Protein AF-Q9HEZ6-F1 (afdb_monomer)

Secondary structure (DSSP, 8-state):
----GGGEEEEEEEEETTEEEEEEEEP-TTSS-S-GGG---S-TTS----EEEEEES-HHHHHHHHHHHHHHHHHHHHHHHHHHHHHT----PPP----SSPPEEEEEE--SSPPSSS---EEEEE-SSEEEEEETTEEEEEEEEEGGGEEEEEEE--SSSS--EEEEEES--

Sequence (173 aa):
VPFHINTIKNASKSDEGEWSFLRINFLSPGQGVGRKDEQPFEDASAHFVRSLTFKSTDGDRYADIANQISNLKRDAVKKEQEKKDMEDVVEQDKLVEIRNRRPAVLDNVFIRPAMEGKRVPGKVEIHQNGIRYQSPLSTTQRVDILFSNVRHLFFQPCQHELIVIIHIHLKDP

Mean predicted aligned error: 11.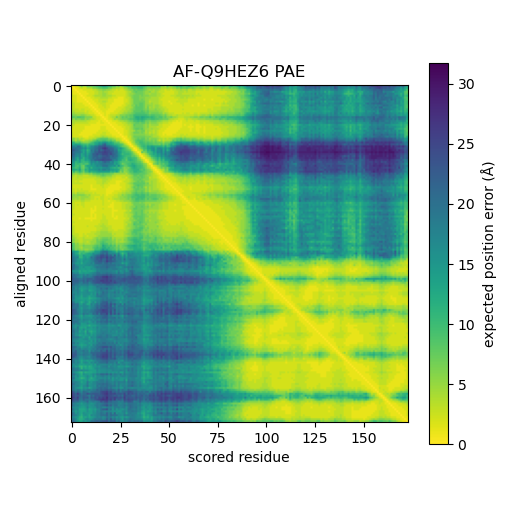12 Å

Organism: Neurospora crassa (NCBI:txid5141)

Foldseek 3Di:
DDDDLLQWPAWDWDDDPLKIKIKTAGDAPPPPPDDPVPRPDPDNPDDDDGMDMDMDSPRVVSVVVRVVSVVVNVVVVVVVVVVVVVVLDDDDDDFAADPPDAWDKDWQDWDPPHDPDDTDTWMWTDGDFFIWTDRPVDRPPIDTDGPVQFPDWDWDCPDVDPDTDTDTDGPGD

Nearest PDB structures (foldseek):
  7xtd-assembly1_j  TM=9.335E-01  e=6.555E-19  Komagataella phaffii
  7xsx-assembly1_j  TM=9.335E-01  e=9.175E-19  Komagataella phaffii
  7xt7-assembly1_j  TM=8.490E-01  e=1.901E-18  Komagataella phaffii
  7xti-assembly1_j  TM=8.813E-01  e=1.892E-17  Komagataella phaffii
  8xgc-assembly1_L  TM=6.037E-01  e=9.047E-16  Saccharomyces cerevisiae

InterPro domains:
  IPR013953 FACT complex subunit SPT16, middle domain [PF08644] (1-95)
  IPR013953 FACT complex subunit SPT16, middle domain [SM01286] (1-133)
  IPR040258 FACT complex subunit Spt16 [PTHR13980] (1-173)
  IPR056595 FACT complex subunit SPT16, PH-like domain [PF24824] (105-173)

Radiu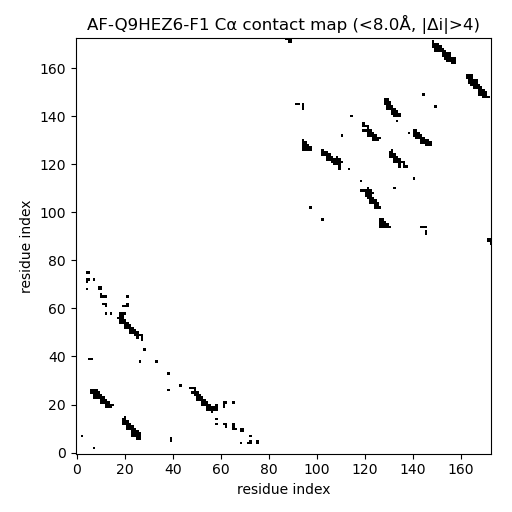s of gyration: 26.21 Å; Cα contacts (8 Å, |Δi|>4): 239; chains: 1; bounding box: 62×38×64 Å

Structure (mmCIF, N/CA/C/O backbone):
data_AF-Q9HEZ6-F1
#
_entry.id   AF-Q9HEZ6-F1
#
loop_
_atom_site.group_PDB
_atom_site.id
_atom_site.type_symbol
_atom_site.label_atom_id
_atom_site.label_alt_id
_atom_site.label_comp_id
_atom_site.label_asym_id
_atom_site.label_entity_id
_atom_site.label_seq_id
_atom_site.pdbx_PDB_ins_code
_atom_site.Cartn_x
_atom_site.Cartn_y
_atom_site.Cartn_z
_atom_site.occupancy
_atom_site.B_iso_or_equiv
_atom_site.auth_seq_id
_atom_site.auth_comp_id
_atom_site.auth_asym_id
_atom_site.auth_atom_id
_atom_site.pdbx_PDB_model_num
ATOM 1 N N . VAL A 1 1 ? -19.601 -15.375 27.137 1.00 78.38 1 VAL A N 1
ATOM 2 C CA . VAL A 1 1 ? -19.662 -15.871 25.743 1.00 78.38 1 VAL A CA 1
ATOM 3 C C . VAL A 1 1 ? -18.723 -15.022 24.898 1.00 78.38 1 VAL A C 1
ATOM 5 O O . VAL A 1 1 ? -18.886 -13.807 24.935 1.00 78.38 1 VAL A O 1
ATOM 8 N N . PRO A 1 2 ? -17.709 -15.606 24.240 1.00 89.56 2 PRO A N 1
ATOM 9 C CA . PRO A 1 2 ? -16.795 -14.865 23.373 1.00 89.56 2 PRO A CA 1
ATOM 10 C C . PRO A 1 2 ? -17.429 -14.573 22.003 1.00 89.56 2 PRO A C 1
ATOM 12 O O . PRO A 1 2 ? -18.187 -15.389 21.487 1.00 89.56 2 PRO A O 1
ATOM 15 N N . PHE A 1 3 ? -17.081 -13.430 21.408 1.00 90.56 3 PHE A N 1
ATOM 16 C CA . PHE A 1 3 ? -17.438 -13.071 20.033 1.00 90.56 3 PHE A CA 1
ATOM 17 C C . PHE A 1 3 ? -16.168 -12.791 19.234 1.00 90.56 3 PHE A C 1
ATOM 19 O O . PHE A 1 3 ? -15.264 -12.113 19.723 1.00 90.56 3 PHE A O 1
ATOM 26 N N . HIS A 1 4 ? -16.102 -13.291 18.000 1.00 90.56 4 HIS A N 1
ATOM 27 C CA . HIS A 1 4 ? -14.985 -12.997 17.106 1.00 90.56 4 HIS A CA 1
ATOM 28 C C . HIS A 1 4 ? -15.048 -11.538 16.629 1.00 90.56 4 HIS A C 1
ATOM 30 O O . HIS A 1 4 ? -16.128 -11.053 16.285 1.00 90.56 4 HIS A O 1
ATOM 36 N N . ILE A 1 5 ? -13.909 -10.837 16.551 1.00 92.31 5 ILE A N 1
ATOM 37 C CA . ILE A 1 5 ? -13.873 -9.397 16.224 1.00 92.31 5 ILE A CA 1
ATOM 38 C C . ILE A 1 5 ? -14.501 -9.086 14.857 1.00 92.31 5 ILE A C 1
ATOM 40 O O . ILE A 1 5 ? -15.219 -8.097 14.722 1.00 92.31 5 ILE A O 1
ATOM 44 N N . ASN A 1 6 ? -14.348 -9.985 13.880 1.00 87.94 6 ASN A N 1
ATOM 45 C CA . ASN A 1 6 ? -14.949 -9.827 12.549 1.00 87.94 6 ASN A CA 1
ATOM 46 C C . ASN A 1 6 ? -16.483 -9.890 12.562 1.00 87.94 6 ASN A C 1
ATOM 48 O O . ASN A 1 6 ? -17.104 -9.462 11.602 1.00 87.94 6 ASN A O 1
ATOM 52 N N . THR A 1 7 ? -17.114 -10.371 13.638 1.00 89.06 7 THR A N 1
ATOM 53 C CA . THR A 1 7 ? -18.582 -10.343 13.787 1.00 89.06 7 THR A CA 1
ATOM 54 C C . THR A 1 7 ? -19.090 -9.003 14.327 1.00 89.06 7 THR A C 1
ATOM 56 O O . THR A 1 7 ? -20.295 -8.758 14.323 1.00 89.06 7 THR A O 1
ATOM 59 N N . ILE A 1 8 ? -18.202 -8.106 14.772 1.00 91.75 8 ILE A N 1
ATOM 60 C CA . ILE A 1 8 ? -18.558 -6.812 15.360 1.00 91.75 8 ILE A CA 1
ATOM 61 C C . ILE A 1 8 ? -18.485 -5.714 14.292 1.00 91.75 8 ILE A C 1
ATOM 63 O O . ILE A 1 8 ? -17.467 -5.481 13.634 1.00 91.75 8 ILE A O 1
ATOM 67 N N . LYS A 1 9 ? -19.577 -4.963 14.142 1.00 91.12 9 LYS A N 1
ATOM 68 C CA . LYS A 1 9 ? -19.655 -3.791 13.267 1.00 91.12 9 LYS A CA 1
ATOM 69 C C . LYS A 1 9 ? -18.950 -2.589 13.886 1.00 91.12 9 LYS A C 1
ATOM 71 O O . LYS A 1 9 ? -18.112 -1.983 13.225 1.00 91.12 9 LYS A O 1
ATOM 76 N N . ASN A 1 10 ? -19.284 -2.239 15.120 1.00 93.62 10 ASN A N 1
ATOM 77 C CA . ASN A 1 10 ? -18.630 -1.182 15.889 1.00 93.62 10 ASN A CA 1
ATOM 78 C C . ASN A 1 10 ? -19.031 -1.277 17.368 1.00 93.62 10 ASN A C 1
ATOM 80 O O . ASN A 1 10 ? -19.978 -1.986 17.720 1.00 93.62 10 ASN A O 1
ATOM 84 N N . ALA A 1 11 ? -18.315 -0.542 18.214 1.00 96.50 11 ALA A N 1
ATOM 85 C CA . ALA A 1 11 ? -18.703 -0.270 19.589 1.00 96.50 11 ALA A CA 1
ATOM 86 C C . ALA A 1 11 ? -18.767 1.246 19.802 1.00 96.50 11 ALA A C 1
ATOM 88 O O . ALA A 1 11 ? -17.942 1.983 19.266 1.00 96.50 11 ALA A O 1
ATOM 89 N N . SER A 1 12 ? -19.754 1.709 20.560 1.00 96.38 12 SER A N 1
ATOM 90 C CA . SER A 1 12 ? -19.958 3.126 20.859 1.00 96.38 12 SER A CA 1
ATOM 91 C C . SER A 1 12 ? -20.402 3.308 22.302 1.00 96.38 12 SER A C 1
ATOM 93 O O . SER A 1 12 ? -21.156 2.482 22.821 1.00 96.38 12 SER A O 1
ATOM 95 N N . LYS A 1 13 ? -19.986 4.417 22.910 1.00 96.06 13 LYS A N 1
ATOM 96 C CA . LYS A 1 13 ? -20.394 4.825 24.254 1.00 96.06 13 LYS A CA 1
ATOM 97 C C . LYS A 1 13 ? -21.321 6.038 24.179 1.00 96.06 13 LYS A C 1
ATOM 99 O O . LYS A 1 13 ? -21.088 6.928 23.365 1.00 96.06 13 LYS A O 1
ATOM 104 N N . SER A 1 14 ? -22.351 6.066 25.015 1.00 96.44 14 SER A N 1
ATOM 105 C CA . SER A 1 14 ? -23.238 7.220 25.209 1.00 96.44 14 SER A CA 1
ATOM 106 C C . SER A 1 14 ? -23.541 7.416 26.691 1.00 96.44 14 SER A C 1
ATOM 108 O O . SER A 1 14 ? -23.491 6.455 27.453 1.00 96.44 14 SER A O 1
ATOM 110 N N . ASP A 1 15 ? -23.871 8.639 27.093 1.00 96.00 15 ASP A N 1
ATOM 111 C CA . ASP A 1 15 ? -24.196 8.988 28.479 1.00 96.00 15 ASP A CA 1
ATOM 112 C C . ASP A 1 15 ? -25.609 9.561 28.568 1.00 96.00 15 ASP A C 1
ATOM 114 O O . ASP A 1 15 ? -25.999 10.380 27.737 1.00 96.00 15 ASP A O 1
ATOM 118 N N . GLU A 1 16 ? -26.360 9.150 29.589 1.00 93.81 16 GLU A N 1
ATOM 119 C CA . GLU A 1 16 ? -27.659 9.719 29.950 1.00 93.81 16 GLU A CA 1
ATOM 120 C C . GLU A 1 16 ? -27.734 9.897 31.475 1.00 93.81 16 GLU A C 1
ATOM 122 O O . GLU A 1 16 ? -27.947 8.946 32.235 1.00 93.81 16 GLU A O 1
ATOM 127 N N . GLY A 1 17 ? -27.560 11.138 31.935 1.00 92.00 17 GLY A N 1
ATOM 128 C CA . GLY A 1 17 ? -27.511 11.454 33.363 1.00 92.00 17 GLY A CA 1
ATOM 129 C C . GLY A 1 17 ? -26.321 10.778 34.045 1.00 92.00 17 GLY A C 1
ATOM 130 O O . GLY A 1 17 ? -25.184 10.940 33.616 1.00 92.00 17 GLY A O 1
ATOM 131 N N . GLU A 1 18 ? -26.589 10.013 35.102 1.00 92.75 18 GLU A N 1
ATOM 132 C CA . GLU A 1 18 ? -25.573 9.273 35.871 1.00 92.75 18 GLU A CA 1
ATOM 133 C C . GLU A 1 18 ? -25.196 7.921 35.245 1.00 92.75 18 GLU A C 1
ATOM 135 O O . GLU A 1 18 ? -24.369 7.186 35.784 1.00 92.75 18 GLU A O 1
ATOM 140 N N . TRP A 1 19 ? -25.830 7.559 34.129 1.00 96.00 19 TRP A N 1
ATOM 141 C CA . TRP A 1 19 ? -25.637 6.271 33.486 1.00 96.00 19 TRP A CA 1
ATOM 142 C C . TRP A 1 19 ? -24.892 6.419 32.168 1.00 96.00 19 TRP A C 1
ATOM 144 O O . TRP A 1 19 ? -25.243 7.226 31.313 1.00 96.00 19 TRP A O 1
ATOM 154 N N . SER A 1 20 ? -23.922 5.545 31.965 1.00 96.62 20 SER A N 1
ATOM 155 C CA . SER A 1 20 ? -23.231 5.331 30.706 1.00 96.62 20 SER A CA 1
ATOM 156 C C . SER A 1 20 ? -23.683 4.022 30.067 1.00 96.62 20 SER A C 1
ATOM 158 O O . SER A 1 20 ? -23.942 3.016 30.735 1.00 96.62 20 SER A O 1
ATOM 160 N N . PHE A 1 21 ? -23.738 4.023 28.741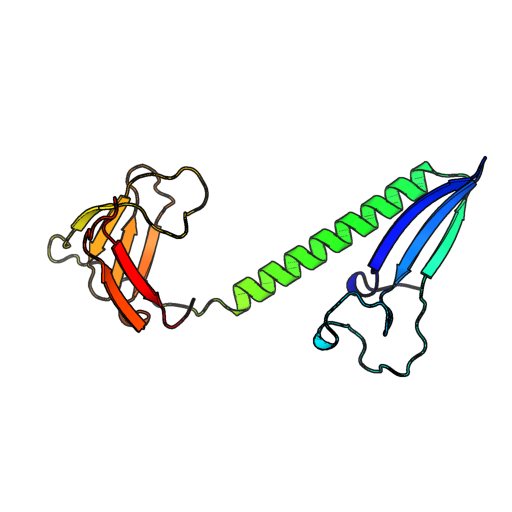 1.00 97.69 21 PHE A N 1
ATOM 161 C CA . PHE A 1 21 ? -24.169 2.901 27.927 1.00 97.69 21 PHE A CA 1
ATOM 162 C C . PHE A 1 21 ? -23.078 2.522 26.934 1.00 97.69 21 PHE A C 1
ATOM 164 O O . PHE A 1 21 ? -22.642 3.349 26.136 1.00 97.69 21 PHE A O 1
ATOM 171 N N . LEU A 1 22 ? -22.663 1.259 26.951 1.00 97.56 22 LEU A N 1
ATOM 172 C CA . LEU A 1 22 ? -21.795 0.675 25.936 1.00 97.56 22 LEU A CA 1
ATOM 173 C C . LEU A 1 22 ? -22.654 -0.139 24.976 1.00 97.56 22 LEU A C 1
ATOM 175 O O . LEU A 1 22 ? -23.203 -1.175 25.349 1.00 97.56 22 LEU A O 1
ATOM 179 N N . ARG A 1 23 ? -22.737 0.306 23.725 1.00 97.25 23 ARG A N 1
ATOM 180 C CA . ARG A 1 23 ? -23.440 -0.398 22.655 1.00 97.25 23 ARG A CA 1
ATOM 181 C C . ARG A 1 23 ? -22.440 -1.074 21.730 1.00 97.25 23 ARG A C 1
ATOM 183 O O . ARG A 1 23 ? -21.622 -0.405 21.108 1.00 97.25 23 ARG A O 1
ATOM 190 N N . ILE A 1 24 ? -22.553 -2.390 21.592 1.00 96.56 24 ILE A N 1
ATOM 191 C CA . ILE A 1 24 ? -21.799 -3.198 20.630 1.00 96.56 24 ILE A CA 1
ATOM 192 C C . ILE A 1 24 ? -22.769 -3.619 19.534 1.00 96.56 24 ILE A C 1
ATOM 194 O O . ILE A 1 24 ? -23.735 -4.333 19.801 1.00 96.56 24 ILE A O 1
ATOM 198 N N . ASN A 1 25 ? -22.537 -3.167 18.305 1.00 94.56 25 ASN A N 1
ATOM 199 C CA . ASN A 1 25 ? -23.329 -3.568 17.148 1.00 94.56 25 ASN A CA 1
ATOM 200 C C . ASN A 1 25 ? -22.619 -4.705 16.419 1.00 94.56 25 ASN A C 1
ATOM 202 O O . ASN A 1 25 ? -21.424 -4.615 16.141 1.00 94.56 25 ASN A O 1
ATOM 206 N N . PHE A 1 26 ? -23.363 -5.743 16.062 1.00 92.00 26 PHE A N 1
ATOM 207 C CA . PHE A 1 26 ? -22.855 -6.902 15.338 1.00 92.00 26 PHE A CA 1
ATOM 208 C C . PHE A 1 26 ? -23.231 -6.817 13.859 1.00 92.00 26 PHE A C 1
ATOM 210 O O . PHE A 1 26 ? -24.212 -6.169 13.470 1.00 92.00 26 PHE A O 1
ATOM 217 N N . LEU A 1 27 ? -22.428 -7.469 13.026 1.00 87.44 27 LEU A N 1
ATOM 218 C CA . LEU A 1 27 ? -22.787 -7.730 11.643 1.00 87.44 27 LEU A CA 1
ATOM 219 C C . LEU A 1 27 ? -23.988 -8.683 11.624 1.00 87.44 27 LEU A C 1
ATOM 221 O O . LEU A 1 27 ? -24.062 -9.634 12.394 1.00 87.44 27 LEU A O 1
ATOM 225 N N . SER A 1 28 ? -24.952 -8.391 10.760 1.00 80.50 28 SER A N 1
ATOM 226 C CA . SER A 1 28 ? -26.124 -9.235 10.520 1.00 80.50 28 SER A CA 1
ATOM 227 C C . SER A 1 28 ? -26.572 -9.066 9.066 1.00 80.50 28 SER A C 1
ATOM 229 O O . SER A 1 28 ? -26.387 -7.976 8.500 1.00 80.50 28 SER A O 1
ATOM 231 N N . PRO A 1 29 ? -27.156 -10.110 8.449 1.00 74.25 29 PRO A N 1
ATOM 232 C CA . PRO A 1 29 ? -27.693 -10.026 7.096 1.00 74.25 29 PRO A CA 1
ATOM 233 C C . PRO A 1 29 ? -28.688 -8.866 6.941 1.00 74.25 29 PRO A C 1
ATOM 235 O O . PRO A 1 29 ? -29.440 -8.538 7.857 1.00 74.25 29 PRO A O 1
ATOM 238 N N . GLY A 1 30 ? -28.681 -8.214 5.774 1.00 69.56 30 GLY A N 1
ATOM 239 C CA . GLY A 1 30 ? -29.607 -7.116 5.458 1.00 69.56 30 GLY A CA 1
ATOM 240 C C . GLY A 1 30 ? -29.210 -5.728 5.981 1.00 69.56 30 GLY A C 1
ATOM 241 O O . GLY A 1 30 ? -29.921 -4.764 5.718 1.00 69.56 30 GLY A O 1
ATOM 242 N N . GLN A 1 31 ? -28.066 -5.570 6.664 1.00 64.69 31 GLN A N 1
ATOM 243 C CA . GLN A 1 31 ? -27.630 -4.265 7.194 1.00 64.69 31 GLN A CA 1
ATOM 244 C C . GLN A 1 31 ? -27.021 -3.278 6.175 1.00 64.69 31 GLN A C 1
ATOM 246 O O . GLN A 1 31 ? -26.558 -2.215 6.586 1.00 64.69 31 GLN A O 1
ATOM 251 N N . GLY A 1 32 ? -27.005 -3.580 4.873 1.00 56.50 32 GLY A N 1
ATOM 252 C CA . GLY A 1 32 ? -26.533 -2.650 3.830 1.00 56.50 32 GLY A CA 1
ATOM 253 C C . GLY A 1 32 ? -25.051 -2.247 3.916 1.00 56.50 32 GLY A C 1
ATOM 254 O O . GLY A 1 32 ? -24.619 -1.362 3.186 1.00 56.50 32 GLY A O 1
ATOM 255 N N . VAL A 1 33 ? -24.266 -2.875 4.799 1.00 50.88 33 VAL A N 1
ATOM 256 C CA . VAL A 1 33 ? -22.832 -2.614 4.985 1.00 50.88 33 VAL A CA 1
ATOM 257 C C . VAL A 1 33 ? -22.086 -3.945 4.872 1.00 50.88 33 VAL A C 1
ATOM 259 O O . VAL A 1 33 ? -22.286 -4.828 5.704 1.00 50.88 33 VAL A O 1
ATOM 262 N N . GLY A 1 34 ? -21.250 -4.071 3.837 1.00 52.19 34 GLY A N 1
ATOM 263 C CA . GLY A 1 34 ? -20.467 -5.270 3.502 1.00 52.19 34 GLY A CA 1
ATOM 264 C C . GLY A 1 34 ? -20.992 -5.992 2.256 1.00 52.19 34 GLY A C 1
ATOM 265 O O . GLY A 1 34 ? -22.202 -6.184 2.114 1.00 52.19 34 GLY A O 1
ATOM 266 N N . ARG A 1 35 ? -20.088 -6.373 1.341 1.00 51.97 35 ARG A N 1
ATOM 267 C CA . ARG A 1 35 ? -20.419 -7.235 0.195 1.00 51.97 35 ARG A CA 1
ATOM 268 C C . ARG A 1 35 ? -20.926 -8.576 0.737 1.00 51.97 35 ARG A C 1
ATOM 270 O O . ARG A 1 35 ? -20.381 -9.076 1.717 1.00 51.97 35 ARG A O 1
ATOM 277 N N . LYS A 1 36 ? -21.980 -9.137 0.130 1.00 51.03 36 LYS A N 1
ATOM 278 C CA . LYS A 1 36 ? -22.583 -10.421 0.548 1.00 51.03 36 LYS A CA 1
ATOM 279 C C . LYS A 1 36 ? -21.536 -11.537 0.681 1.00 51.03 36 LYS A C 1
ATOM 281 O O . LYS A 1 36 ? -21.663 -12.361 1.575 1.00 51.03 36 LYS A O 1
ATOM 286 N N . ASP A 1 37 ? -20.499 -11.483 -0.149 1.00 52.44 37 ASP A N 1
ATOM 287 C CA . ASP A 1 37 ? -19.443 -12.494 -0.247 1.00 52.44 37 ASP A CA 1
ATOM 288 C C . ASP A 1 37 ? -18.351 -12.375 0.837 1.00 52.44 37 ASP A C 1
ATOM 290 O O . ASP A 1 37 ? -17.531 -13.273 0.976 1.00 52.44 37 ASP A O 1
ATOM 294 N N . GLU A 1 38 ? -18.335 -11.293 1.628 1.00 54.59 38 GLU A N 1
ATOM 295 C CA . GLU A 1 38 ? -17.378 -11.082 2.735 1.00 54.59 38 GLU A CA 1
ATOM 296 C C . GLU A 1 38 ? -18.023 -11.235 4.121 1.00 54.59 38 GLU A C 1
ATOM 298 O O . GLU A 1 38 ? -17.385 -11.000 5.149 1.00 54.59 38 GLU A O 1
ATOM 303 N N . GLN A 1 39 ? -19.311 -11.585 4.184 1.00 61.06 39 GLN A N 1
ATOM 304 C CA . GLN A 1 39 ? -19.951 -11.810 5.472 1.00 61.06 39 GLN A CA 1
ATOM 305 C C . GLN A 1 39 ? -19.521 -13.177 6.026 1.00 61.06 39 GLN A C 1
ATOM 307 O O . GLN A 1 39 ? -19.636 -14.172 5.316 1.00 61.06 39 GLN A O 1
ATOM 312 N N . PRO A 1 40 ? -19.073 -13.272 7.293 1.00 61.19 40 PRO A N 1
ATOM 313 C CA . PRO A 1 40 ? -18.546 -14.510 7.877 1.00 61.19 40 PRO A CA 1
ATOM 314 C C . PRO A 1 40 ? -19.646 -15.540 8.206 1.00 61.19 40 PRO A C 1
ATOM 316 O O . PRO A 1 40 ? -19.487 -16.345 9.120 1.00 61.19 40 PRO A O 1
ATOM 319 N N . PHE A 1 41 ? -20.803 -15.468 7.544 1.00 67.69 41 PHE A N 1
ATOM 320 C CA . PHE A 1 41 ? -21.990 -16.243 7.884 1.00 67.69 41 PHE A CA 1
ATOM 321 C C . PHE A 1 41 ? -22.186 -17.372 6.875 1.00 67.69 41 PHE A C 1
ATOM 323 O O . PHE A 1 41 ? -22.497 -17.118 5.715 1.00 67.69 41 PHE A O 1
ATOM 330 N N . GLU A 1 42 ? -22.039 -18.613 7.335 1.00 65.62 42 GLU A N 1
ATOM 331 C CA . GLU A 1 42 ? -22.273 -19.810 6.515 1.00 65.62 42 GLU A CA 1
ATOM 332 C C . GLU A 1 42 ? -23.768 -20.036 6.224 1.00 65.62 42 GLU A C 1
ATOM 334 O O . GLU A 1 42 ? -24.123 -20.512 5.148 1.00 65.62 42 GLU A O 1
ATOM 339 N N . ASP A 1 43 ? -24.654 -19.646 7.150 1.00 72.44 43 ASP A N 1
ATOM 340 C CA . ASP A 1 43 ? -26.108 -19.786 7.021 1.00 72.44 43 ASP A CA 1
ATOM 341 C C . ASP A 1 43 ? -26.818 -18.432 7.164 1.00 72.44 43 ASP A C 1
ATOM 343 O O . ASP A 1 43 ? -26.908 -17.853 8.249 1.00 72.44 43 ASP A O 1
ATOM 347 N N . ALA A 1 44 ? -27.369 -17.931 6.058 1.00 65.94 44 ALA A N 1
ATOM 348 C CA . ALA A 1 44 ? -28.113 -16.673 6.021 1.00 65.94 44 ALA A CA 1
ATOM 349 C C . ALA A 1 44 ? -29.483 -16.735 6.731 1.00 65.94 44 ALA A C 1
ATOM 351 O O . ALA A 1 44 ? -30.085 -15.685 6.962 1.00 65.94 44 ALA A O 1
ATOM 352 N N . SER A 1 45 ? -29.985 -17.933 7.054 1.00 74.25 45 SER A N 1
ATOM 353 C CA . SER A 1 45 ? -31.268 -18.160 7.735 1.00 74.25 45 SER A CA 1
ATOM 354 C C . SER A 1 45 ? -31.152 -18.279 9.259 1.00 74.25 45 SER A C 1
ATOM 356 O O . SER A 1 45 ? -32.170 -18.297 9.955 1.00 74.25 45 SER A O 1
ATOM 358 N N . ALA A 1 46 ? -29.926 -18.300 9.790 1.00 82.00 46 ALA A N 1
ATOM 359 C CA . ALA A 1 46 ? -29.674 -18.357 11.222 1.00 82.00 46 ALA A CA 1
ATOM 360 C C . ALA A 1 46 ? -30.189 -17.106 11.966 1.00 82.00 46 ALA A C 1
ATOM 362 O O . ALA A 1 46 ? -30.410 -16.033 11.398 1.00 82.00 46 ALA A O 1
ATOM 363 N N . HIS A 1 47 ? -30.366 -17.227 13.283 1.00 83.38 47 HIS A N 1
ATOM 364 C CA . HIS A 1 47 ? -30.717 -16.090 14.131 1.00 83.38 47 HIS A CA 1
ATOM 365 C C . HIS A 1 47 ? -29.468 -15.303 14.540 1.00 83.38 47 HIS A C 1
ATOM 367 O O . HIS A 1 47 ? -28.536 -15.852 15.125 1.00 83.38 47 HIS A O 1
ATOM 373 N N . PHE A 1 48 ? -29.478 -13.992 14.284 1.00 84.81 48 PHE A N 1
ATOM 374 C CA . PHE A 1 48 ? -28.349 -13.105 14.561 1.00 84.81 48 PHE A CA 1
ATOM 375 C C . PHE A 1 48 ? -28.663 -12.109 15.675 1.00 84.81 48 PHE A C 1
ATOM 377 O O . PHE A 1 48 ? -29.726 -11.483 15.705 1.00 84.81 48 PHE A O 1
ATOM 384 N N . VAL A 1 49 ? -27.691 -11.894 16.561 1.00 88.81 49 VAL A N 1
ATOM 385 C CA . VAL A 1 49 ? -27.721 -10.774 17.506 1.00 88.81 49 VAL A CA 1
ATOM 386 C C . VAL A 1 49 ? -27.417 -9.497 16.730 1.00 88.81 49 VAL A C 1
ATOM 388 O O . VAL A 1 49 ? -26.403 -9.417 16.049 1.00 88.81 49 VAL A O 1
ATOM 391 N N . ARG A 1 50 ? -28.279 -8.480 16.828 1.00 88.94 50 ARG A N 1
ATOM 392 C CA . ARG A 1 50 ? -28.058 -7.188 16.153 1.00 88.94 50 ARG A CA 1
ATOM 393 C C . ARG A 1 50 ? -27.148 -6.265 16.955 1.00 88.94 50 ARG A C 1
ATOM 395 O O . ARG A 1 50 ? -26.263 -5.611 16.405 1.00 88.94 50 ARG A O 1
ATOM 402 N N . SER A 1 51 ? -27.404 -6.175 18.252 1.00 93.50 51 SER A N 1
ATOM 403 C CA . SER A 1 51 ? -26.649 -5.327 19.162 1.00 93.50 51 SER A CA 1
ATOM 404 C C . SER A 1 51 ? -26.839 -5.769 20.602 1.00 93.50 51 SER A C 1
ATOM 406 O O . SER A 1 51 ? -27.912 -6.251 20.960 1.00 93.50 51 SER A O 1
ATOM 408 N N . LEU A 1 52 ? -25.825 -5.525 21.422 1.00 95.62 52 LEU A N 1
ATOM 409 C CA . LEU A 1 52 ? -25.902 -5.609 22.874 1.00 95.62 52 LEU A CA 1
ATOM 410 C C . LEU A 1 52 ? -25.649 -4.220 23.452 1.00 95.62 52 LEU A C 1
ATOM 412 O O . LEU A 1 52 ? -24.756 -3.514 22.981 1.00 95.62 52 LEU A O 1
ATOM 416 N N . THR A 1 53 ? -26.424 -3.845 24.465 1.00 96.62 53 THR A N 1
ATOM 417 C CA . THR A 1 53 ? -26.240 -2.591 25.195 1.00 96.62 53 THR A CA 1
ATOM 418 C C . THR A 1 53 ? -26.052 -2.910 26.666 1.00 96.62 53 THR A C 1
ATOM 420 O O . THR A 1 53 ? -26.909 -3.542 27.280 1.00 96.62 53 THR A O 1
ATOM 423 N N . PHE A 1 54 ? -24.934 -2.464 27.220 1.00 96.38 54 PHE A N 1
ATOM 424 C CA . PHE A 1 54 ? -24.614 -2.576 28.635 1.00 96.38 54 PHE A CA 1
ATOM 425 C C . PHE A 1 54 ? -24.769 -1.211 29.289 1.00 96.38 54 PHE A C 1
ATOM 427 O O . PHE A 1 54 ? -24.458 -0.201 28.663 1.00 96.38 54 PHE A O 1
ATOM 434 N N . LYS A 1 55 ? -25.253 -1.189 30.528 1.00 96.81 55 LYS A N 1
ATOM 435 C CA . LYS A 1 55 ? -25.489 0.021 31.317 1.00 96.81 55 LYS A CA 1
ATOM 436 C C . LYS A 1 55 ? -24.633 -0.037 32.582 1.00 96.81 55 LYS A C 1
ATOM 438 O O . LYS A 1 55 ? -24.625 -1.065 33.257 1.00 96.81 55 LYS A O 1
ATOM 443 N N . SER A 1 56 ? -23.947 1.053 32.904 1.00 95.75 56 SER A N 1
ATOM 444 C CA . SER A 1 56 ? -23.096 1.199 34.093 1.00 95.75 56 SER A CA 1
ATOM 445 C C . SER A 1 56 ? -23.046 2.662 34.526 1.00 95.75 56 SER A C 1
ATOM 447 O O . SER A 1 56 ? -23.377 3.535 33.736 1.00 95.75 56 SER A O 1
ATOM 449 N N . THR A 1 57 ? -22.635 2.942 35.758 1.00 95.19 57 THR A N 1
ATOM 450 C CA . THR A 1 57 ? -22.256 4.298 36.196 1.00 95.19 57 THR A CA 1
ATOM 451 C C . THR A 1 57 ? -20.794 4.630 35.871 1.00 95.19 57 THR A C 1
ATOM 453 O O . THR A 1 57 ? -20.394 5.788 35.903 1.00 95.19 57 THR A O 1
ATOM 456 N N . ASP A 1 58 ? -19.985 3.620 35.542 1.00 93.81 58 ASP A N 1
ATOM 457 C CA . ASP A 1 58 ? -18.571 3.766 35.184 1.00 93.81 58 ASP A CA 1
ATOM 458 C C . ASP A 1 58 ? -18.412 4.038 33.678 1.00 93.81 58 ASP A C 1
ATOM 460 O O . ASP A 1 58 ? -18.287 3.123 32.853 1.00 93.81 58 ASP A O 1
ATOM 464 N N . GLY A 1 59 ? -18.485 5.319 33.318 1.00 93.38 59 GLY A N 1
ATOM 465 C CA . GLY A 1 59 ? -18.390 5.777 31.934 1.00 93.38 59 GLY A CA 1
ATOM 466 C C . GLY A 1 59 ? -16.989 5.709 31.338 1.00 93.38 59 GLY A C 1
ATOM 467 O O . GLY A 1 59 ? -16.860 5.445 30.138 1.00 93.38 59 GLY A O 1
ATOM 468 N N . ASP A 1 60 ? -15.955 5.897 32.157 1.00 95.25 60 ASP A N 1
ATOM 469 C CA . ASP A 1 60 ? -14.558 5.883 31.716 1.00 95.25 60 ASP A CA 1
ATOM 470 C C . ASP A 1 60 ? -14.154 4.473 31.279 1.00 95.25 60 ASP A C 1
ATOM 472 O O . ASP A 1 60 ? -13.641 4.277 30.174 1.00 95.25 60 ASP A O 1
ATOM 476 N N . ARG A 1 61 ? -14.537 3.453 32.060 1.00 95.56 61 ARG A N 1
ATOM 477 C CA . ARG A 1 61 ? -14.362 2.045 31.682 1.00 95.56 61 ARG A CA 1
ATOM 478 C C . ARG A 1 61 ? -15.011 1.728 30.336 1.00 95.56 61 ARG A C 1
ATOM 480 O O . ARG A 1 61 ? -14.450 0.972 29.541 1.00 95.56 61 ARG A O 1
ATOM 487 N N . TYR A 1 62 ? -16.200 2.264 30.067 1.00 96.69 62 TYR A N 1
ATOM 488 C CA . TYR A 1 62 ? -16.905 2.028 28.804 1.00 96.69 62 TYR A CA 1
ATOM 489 C C . TYR A 1 62 ? -16.254 2.744 27.622 1.00 96.69 62 TYR A C 1
ATOM 491 O O . TYR A 1 62 ? -16.222 2.177 26.526 1.00 96.69 62 TYR A O 1
ATOM 499 N N . ALA A 1 63 ? -15.700 3.939 27.832 1.00 95.56 63 ALA A N 1
ATOM 500 C CA . ALA A 1 63 ? -14.904 4.624 26.820 1.00 95.56 63 ALA A CA 1
ATOM 501 C C . ALA A 1 63 ? -13.655 3.803 26.454 1.00 95.56 63 ALA A C 1
ATOM 503 O O . ALA A 1 63 ? -13.409 3.549 25.272 1.00 95.56 63 ALA A O 1
ATOM 504 N N . ASP A 1 64 ? -12.935 3.289 27.454 1.00 97.25 64 ASP A N 1
ATOM 505 C CA . ASP A 1 64 ? -11.764 2.435 27.243 1.00 97.25 64 ASP A CA 1
ATOM 506 C C . ASP A 1 64 ? -12.105 1.161 26.469 1.00 97.25 64 ASP A C 1
ATOM 508 O O . ASP A 1 64 ? -11.419 0.807 25.509 1.00 97.25 64 ASP A O 1
ATOM 512 N N . ILE A 1 65 ? -13.194 0.481 26.839 1.00 96.69 65 ILE A N 1
ATOM 513 C CA . ILE A 1 65 ? -13.633 -0.740 26.152 1.00 96.69 65 ILE A CA 1
ATOM 514 C C . ILE A 1 65 ? -14.013 -0.440 24.695 1.00 96.69 65 ILE A C 1
ATOM 516 O O . ILE A 1 65 ? -13.615 -1.181 23.793 1.00 96.69 65 ILE A O 1
ATOM 520 N N . ALA A 1 66 ? -14.749 0.646 24.434 1.00 96.44 66 ALA A N 1
ATOM 521 C CA . ALA A 1 66 ? -15.117 1.034 23.071 1.00 96.44 66 ALA A CA 1
ATOM 522 C C . ALA A 1 66 ? -13.875 1.321 22.204 1.00 96.44 66 ALA A C 1
ATOM 524 O O . ALA A 1 66 ? -13.811 0.888 21.047 1.00 96.44 66 ALA A O 1
ATOM 525 N N . ASN A 1 67 ? -12.862 1.978 22.778 1.00 96.94 67 ASN A N 1
ATOM 526 C CA . ASN A 1 67 ? -11.584 2.241 22.118 1.00 96.94 67 ASN A CA 1
ATOM 527 C C . ASN A 1 67 ? -10.799 0.950 21.846 1.00 96.94 67 ASN A C 1
ATOM 529 O O . ASN A 1 67 ? -10.305 0.758 20.736 1.00 96.94 67 ASN A O 1
ATOM 533 N N . GLN A 1 68 ? -10.727 0.032 22.815 1.00 96.75 68 GLN A N 1
ATOM 534 C CA . GLN A 1 68 ? -10.060 -1.264 22.647 1.00 96.75 68 GLN A CA 1
ATOM 535 C C . GLN A 1 68 ? -10.693 -2.088 21.521 1.00 96.75 68 GLN A C 1
ATOM 537 O O . GLN A 1 68 ? -9.977 -2.590 20.656 1.00 96.75 68 GLN A O 1
ATOM 542 N N . ILE A 1 69 ? -12.028 -2.178 21.478 1.00 96.25 69 ILE A N 1
ATOM 543 C CA . ILE A 1 69 ? -12.745 -2.888 20.407 1.00 96.25 69 ILE A CA 1
ATOM 544 C C . ILE A 1 69 ? -12.476 -2.229 19.047 1.00 96.25 69 ILE A C 1
ATOM 546 O O . ILE A 1 69 ? -12.232 -2.922 18.059 1.00 96.25 69 ILE A O 1
ATOM 550 N N . SER A 1 70 ? -12.490 -0.895 18.991 1.00 94.94 70 SER A N 1
ATOM 551 C CA . SER A 1 70 ? -12.244 -0.146 17.754 1.00 94.94 70 SER A CA 1
ATOM 552 C C . SER A 1 70 ? -10.822 -0.355 17.225 1.00 94.94 70 SER A C 1
ATOM 554 O O . SER A 1 70 ? -10.641 -0.585 16.029 1.00 94.94 70 SER A O 1
ATOM 556 N N . ASN A 1 71 ? -9.823 -0.349 18.111 1.00 95.38 71 ASN A N 1
ATOM 557 C CA . ASN A 1 71 ? -8.430 -0.617 17.756 1.00 95.38 71 ASN A CA 1
ATOM 558 C C . ASN A 1 71 ? -8.238 -2.059 17.276 1.00 95.38 71 ASN A C 1
ATOM 560 O O . ASN A 1 71 ? -7.707 -2.262 16.188 1.00 95.38 71 ASN A O 1
ATOM 564 N N . LEU A 1 72 ? -8.760 -3.048 18.012 1.00 95.38 72 LEU A N 1
ATOM 565 C CA . LEU A 1 72 ? -8.699 -4.458 17.607 1.00 95.38 72 LEU A CA 1
ATOM 566 C C . LEU A 1 72 ? -9.319 -4.690 16.229 1.00 95.38 72 LEU A C 1
ATOM 568 O O . LEU A 1 72 ? -8.767 -5.428 15.415 1.00 95.38 72 LEU A O 1
ATOM 572 N N . LYS A 1 73 ? -10.454 -4.042 15.943 1.00 91.12 73 LYS A N 1
ATOM 573 C CA . LYS A 1 73 ? -11.085 -4.120 14.625 1.00 91.12 73 LYS A CA 1
ATOM 574 C C . LYS A 1 73 ? -10.198 -3.523 13.533 1.00 91.12 73 LYS A C 1
ATOM 576 O O . LYS A 1 73 ? -10.058 -4.128 12.473 1.00 91.12 73 LYS A O 1
ATOM 581 N N . ARG A 1 74 ? -9.615 -2.347 13.774 1.00 91.88 74 ARG A N 1
ATOM 582 C CA . ARG A 1 74 ? -8.713 -1.698 12.814 1.00 91.88 74 ARG A CA 1
ATOM 583 C C . ARG A 1 74 ? -7.503 -2.579 12.509 1.00 91.88 74 ARG A C 1
ATOM 585 O O . ARG A 1 74 ? -7.154 -2.739 11.344 1.00 91.88 74 ARG A O 1
ATOM 592 N N . ASP A 1 75 ? -6.908 -3.171 13.536 1.00 92.69 75 ASP A N 1
ATOM 593 C CA . ASP A 1 75 ? -5.722 -4.014 13.394 1.00 92.69 75 ASP A CA 1
ATOM 594 C C . ASP A 1 75 ? -6.047 -5.328 12.666 1.00 92.69 75 ASP A C 1
ATOM 596 O O . ASP A 1 75 ? -5.270 -5.771 11.821 1.00 92.69 75 ASP A O 1
ATOM 600 N N . ALA A 1 76 ? -7.223 -5.915 12.918 1.00 89.50 76 ALA A N 1
ATOM 601 C CA . ALA A 1 76 ? -7.701 -7.092 12.192 1.00 89.50 76 ALA A CA 1
ATOM 602 C C . ALA A 1 76 ? -7.893 -6.809 10.693 1.00 89.50 76 ALA A C 1
ATOM 604 O O . ALA A 1 76 ? -7.392 -7.565 9.863 1.00 89.50 76 ALA A O 1
ATOM 605 N N . VAL A 1 77 ? -8.549 -5.694 10.346 1.00 87.75 77 VAL A N 1
ATOM 606 C CA . VAL A 1 77 ? -8.747 -5.281 8.944 1.00 87.75 77 VAL A CA 1
ATOM 607 C C . VAL A 1 77 ? -7.410 -5.008 8.260 1.00 87.75 77 VAL A C 1
ATOM 609 O O . VAL A 1 77 ? -7.196 -5.455 7.138 1.00 87.75 77 VAL A O 1
ATOM 612 N N . LYS A 1 78 ? -6.490 -4.314 8.940 1.00 88.81 78 LYS A N 1
ATOM 613 C CA . LYS A 1 78 ? -5.151 -4.043 8.408 1.00 88.81 78 LYS A CA 1
ATOM 614 C C . LYS A 1 78 ? -4.394 -5.340 8.111 1.00 88.81 78 LYS A C 1
ATOM 616 O O . LYS A 1 78 ? -3.861 -5.488 7.021 1.00 88.81 78 LYS A O 1
ATOM 621 N N . LYS A 1 79 ? -4.394 -6.292 9.047 1.00 87.25 79 LYS A N 1
ATOM 622 C CA . LYS A 1 79 ? -3.721 -7.585 8.879 1.00 87.25 79 LYS A CA 1
ATOM 623 C C . LYS A 1 79 ? -4.312 -8.411 7.733 1.00 87.25 79 LYS A C 1
ATOM 625 O O . LYS A 1 79 ? -3.578 -9.093 7.027 1.00 87.25 79 LYS A O 1
ATOM 630 N N . GLU A 1 80 ? -5.632 -8.384 7.564 1.00 83.56 80 GLU A N 1
ATOM 631 C CA 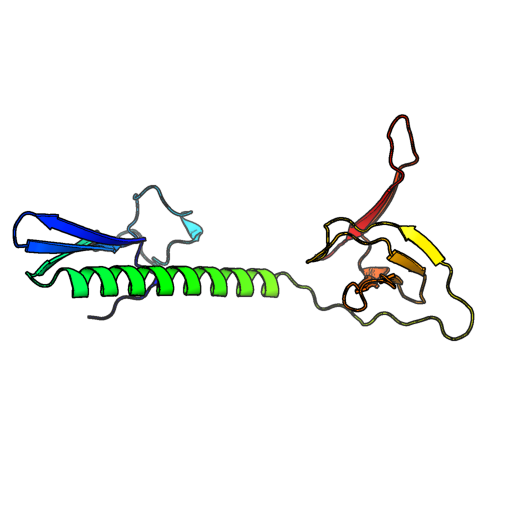. GLU A 1 80 ? -6.294 -9.087 6.463 1.00 83.56 80 GLU A CA 1
ATOM 632 C C . GLU A 1 80 ? -5.982 -8.438 5.110 1.00 83.56 80 GLU A C 1
ATOM 634 O O . GLU A 1 80 ? -5.716 -9.154 4.149 1.00 83.56 80 GLU A O 1
ATOM 639 N N . GLN A 1 81 ? -5.934 -7.103 5.053 1.00 80.62 81 GLN A N 1
ATOM 640 C CA . GLN A 1 81 ? -5.501 -6.378 3.860 1.00 80.62 81 GLN A CA 1
ATOM 641 C C . GLN A 1 81 ? -4.047 -6.711 3.507 1.00 80.62 81 GLN A C 1
ATOM 643 O O . GLN A 1 81 ? -3.786 -7.111 2.384 1.00 80.62 81 GLN A O 1
ATOM 648 N N . GLU A 1 82 ? -3.128 -6.658 4.475 1.00 81.94 82 GLU A N 1
ATOM 649 C CA . GLU A 1 82 ? -1.722 -7.033 4.267 1.00 81.94 82 GLU A CA 1
ATOM 650 C C . GLU A 1 82 ? -1.575 -8.485 3.790 1.00 81.94 82 GLU A C 1
ATOM 652 O O . GLU A 1 82 ? -0.727 -8.782 2.952 1.00 81.94 82 GLU A O 1
ATOM 657 N N . LYS A 1 83 ? -2.409 -9.405 4.295 1.00 79.19 83 LYS A N 1
ATOM 658 C CA . LYS A 1 83 ? -2.417 -10.801 3.838 1.00 79.19 83 LYS A CA 1
ATOM 659 C C . LYS A 1 83 ? -2.903 -10.917 2.393 1.00 79.19 83 LYS A C 1
ATOM 661 O O . LYS A 1 83 ? -2.260 -11.618 1.624 1.00 79.19 83 LYS A O 1
ATOM 666 N N . LYS A 1 84 ? -3.993 -10.231 2.030 1.00 75.88 84 LYS A N 1
ATOM 667 C CA . LYS A 1 84 ? -4.504 -10.190 0.649 1.00 75.88 84 LYS A CA 1
ATOM 668 C C . LYS A 1 84 ? -3.474 -9.579 -0.303 1.00 75.88 84 LYS A C 1
ATOM 670 O O . LYS A 1 84 ? -3.240 -10.136 -1.366 1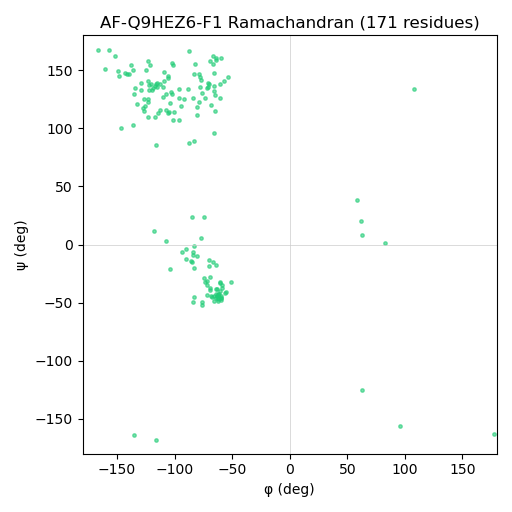.00 75.88 84 LYS A O 1
ATOM 675 N N . ASP A 1 85 ? -2.816 -8.500 0.113 1.00 73.88 85 ASP A N 1
ATOM 676 C CA . ASP A 1 85 ? -1.770 -7.846 -0.674 1.00 73.88 85 ASP A CA 1
ATOM 677 C C . ASP A 1 85 ? -0.562 -8.776 -0.871 1.00 73.88 85 ASP A C 1
ATOM 679 O O . ASP A 1 85 ? 0.001 -8.805 -1.955 1.00 73.88 85 ASP A O 1
ATOM 683 N N . MET A 1 86 ? -0.179 -9.577 0.135 1.00 70.62 86 MET A N 1
ATOM 684 C CA . MET A 1 86 ? 0.889 -10.580 -0.009 1.00 70.62 86 MET A CA 1
ATOM 685 C C . MET A 1 86 ? 0.476 -11.819 -0.815 1.00 70.62 86 MET A C 1
ATOM 687 O O . MET A 1 86 ? 1.339 -12.447 -1.420 1.00 70.62 86 MET A O 1
ATOM 691 N N . GLU A 1 87 ? -0.805 -12.194 -0.816 1.00 66.69 87 GLU A N 1
ATOM 692 C CA . GLU A 1 87 ? -1.326 -13.305 -1.628 1.00 66.69 87 GLU A CA 1
ATOM 693 C C . GLU A 1 87 ? -1.324 -12.978 -3.129 1.00 66.69 87 GLU A C 1
ATOM 695 O O . GLU A 1 87 ? -1.189 -13.894 -3.938 1.00 66.69 87 GLU A O 1
ATOM 700 N N . ASP A 1 88 ? -1.429 -11.696 -3.497 1.00 62.91 88 ASP A N 1
ATOM 701 C CA . ASP A 1 88 ? -1.380 -11.226 -4.891 1.00 62.91 88 ASP A CA 1
ATOM 702 C C . ASP A 1 88 ? 0.060 -11.039 -5.416 1.00 62.91 88 ASP A C 1
ATOM 704 O O . ASP A 1 88 ? 0.270 -10.794 -6.601 1.00 62.91 88 ASP A O 1
ATOM 708 N N . VAL A 1 89 ? 1.081 -11.181 -4.559 1.00 70.94 89 VAL A N 1
ATOM 709 C CA . VAL A 1 89 ? 2.488 -11.085 -4.977 1.00 70.94 89 VAL A CA 1
ATOM 710 C C . VAL A 1 89 ? 2.933 -12.406 -5.593 1.00 70.94 89 VAL A C 1
ATOM 712 O O . VAL A 1 89 ? 3.123 -13.411 -4.904 1.00 70.94 89 VAL A O 1
ATOM 715 N N . VAL A 1 90 ? 3.176 -12.391 -6.901 1.00 77.50 90 VAL A N 1
ATOM 716 C CA . VAL A 1 90 ? 3.808 -13.515 -7.596 1.00 77.50 90 VAL A CA 1
ATOM 717 C C . VAL A 1 90 ? 5.316 -13.472 -7.345 1.00 77.50 90 VAL A C 1
ATOM 719 O O . VAL A 1 90 ? 5.983 -12.482 -7.648 1.00 77.50 90 VAL A O 1
ATOM 722 N N . GLU A 1 91 ? 5.874 -14.552 -6.790 1.00 82.56 91 GLU A N 1
ATOM 723 C CA . GLU A 1 91 ? 7.319 -14.659 -6.564 1.00 82.56 91 GLU A CA 1
ATOM 724 C C . GLU A 1 91 ? 8.078 -14.559 -7.898 1.00 82.56 91 GLU A C 1
ATOM 726 O O . GLU A 1 91 ? 7.802 -15.294 -8.848 1.00 82.56 91 GLU A O 1
ATOM 731 N N . GLN A 1 92 ? 9.040 -13.634 -7.971 1.00 85.44 92 GLN A N 1
ATOM 732 C CA . GLN A 1 92 ? 9.849 -13.399 -9.168 1.00 85.44 92 GLN A CA 1
ATOM 733 C C . GLN A 1 92 ? 11.288 -13.863 -8.976 1.00 85.44 92 GLN A C 1
ATOM 735 O O . GLN A 1 92 ? 11.868 -13.744 -7.894 1.00 85.44 92 GLN A O 1
ATOM 740 N N . ASP A 1 93 ? 11.899 -14.314 -10.072 1.00 89.75 93 ASP A N 1
ATOM 741 C CA . ASP A 1 93 ? 13.332 -14.578 -10.112 1.00 89.75 93 ASP A CA 1
ATOM 742 C C . ASP A 1 93 ? 14.153 -13.313 -9.804 1.00 89.75 93 ASP A C 1
ATOM 744 O O . ASP A 1 93 ? 13.721 -12.166 -9.947 1.00 89.75 93 ASP A O 1
ATOM 748 N N . LYS A 1 94 ? 15.413 -13.508 -9.418 1.00 93.69 94 LYS A N 1
ATOM 749 C CA . LYS A 1 94 ? 16.326 -12.388 -9.173 1.00 93.69 94 LYS A CA 1
ATOM 750 C C . LYS A 1 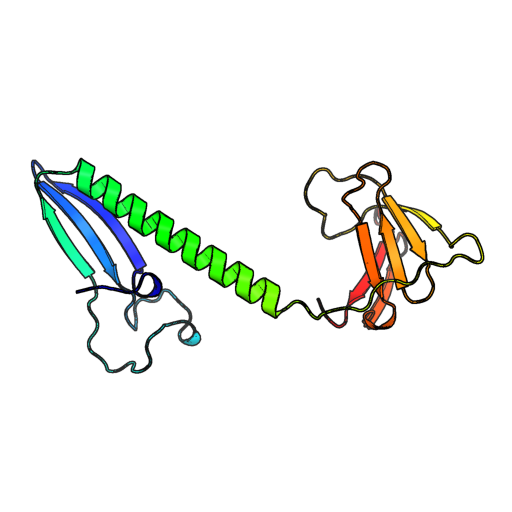94 ? 16.836 -11.800 -10.488 1.00 93.69 94 LYS A C 1
ATOM 752 O O . LYS A 1 94 ? 17.186 -12.519 -11.428 1.00 93.69 94 LYS A O 1
ATOM 757 N N . LEU A 1 95 ? 16.962 -10.475 -10.533 1.00 96.12 95 LEU A N 1
ATOM 758 C CA . LEU A 1 95 ? 17.611 -9.792 -11.647 1.00 96.12 95 LEU A CA 1
ATOM 759 C C . LEU A 1 95 ? 19.098 -10.171 -11.723 1.00 96.12 95 LEU A C 1
ATOM 761 O O . LEU A 1 95 ? 19.842 -10.054 -10.748 1.00 96.12 95 LEU A O 1
ATOM 765 N N . VAL A 1 96 ? 19.536 -10.587 -12.905 1.00 96.75 96 VAL A N 1
ATOM 766 C CA . VAL A 1 96 ? 20.910 -10.969 -13.220 1.00 96.75 96 VAL A CA 1
ATOM 767 C C . VAL A 1 96 ? 21.622 -9.780 -13.847 1.00 96.75 96 VAL A C 1
ATOM 769 O O . VAL A 1 96 ? 21.376 -9.398 -14.993 1.00 96.75 96 VAL A O 1
ATOM 772 N N . GLU A 1 97 ? 22.524 -9.185 -13.075 1.00 94.81 97 GLU A N 1
ATOM 773 C CA . GLU A 1 97 ? 23.301 -8.024 -13.494 1.00 94.81 97 GLU A CA 1
ATOM 774 C C . GLU A 1 97 ? 24.329 -8.373 -14.576 1.00 94.81 97 GLU A C 1
ATOM 776 O O . GLU A 1 97 ? 25.053 -9.366 -14.490 1.00 94.81 97 GLU A O 1
ATOM 781 N N . ILE A 1 98 ? 24.454 -7.502 -15.578 1.00 94.44 98 ILE A N 1
ATOM 782 C CA . ILE A 1 98 ? 25.542 -7.573 -16.555 1.00 94.44 98 ILE A CA 1
ATOM 783 C C . ILE A 1 98 ? 26.861 -7.232 -15.854 1.00 94.44 98 ILE A C 1
ATOM 785 O O . ILE A 1 98 ? 27.033 -6.124 -15.358 1.00 94.44 98 ILE A O 1
ATOM 789 N N . ARG A 1 99 ? 27.813 -8.170 -15.872 1.00 90.75 99 ARG A N 1
ATOM 790 C CA . ARG A 1 99 ? 29.166 -7.982 -15.308 1.00 90.75 99 ARG A CA 1
ATOM 791 C C . ARG A 1 99 ? 30.245 -7.762 -16.367 1.00 90.75 99 ARG A C 1
ATOM 793 O O . ARG A 1 99 ? 31.298 -7.206 -16.085 1.00 90.75 99 ARG A O 1
ATOM 800 N N . ASN A 1 100 ? 29.971 -8.188 -17.595 1.00 89.62 100 ASN A N 1
ATOM 801 C CA . ASN A 1 100 ? 30.980 -8.323 -18.648 1.00 89.62 100 ASN A CA 1
ATOM 802 C C . ASN A 1 100 ? 31.209 -7.003 -19.408 1.00 89.62 100 ASN A C 1
ATOM 804 O O . ASN A 1 100 ? 32.148 -6.887 -20.188 1.00 89.62 100 ASN A O 1
ATOM 808 N N . ARG A 1 101 ? 30.309 -6.029 -19.234 1.00 92.56 101 ARG A N 1
ATOM 809 C CA . ARG A 1 101 ? 30.344 -4.704 -19.865 1.00 92.56 101 ARG A CA 1
ATOM 810 C C . ARG A 1 101 ? 29.537 -3.704 -19.043 1.00 92.56 101 ARG A C 1
ATOM 812 O O . ARG A 1 101 ? 28.749 -4.100 -18.188 1.00 92.56 101 ARG A O 1
ATOM 819 N N . ARG A 1 102 ? 29.682 -2.414 -19.352 1.00 91.19 102 ARG A N 1
ATOM 820 C CA . ARG A 1 102 ? 28.818 -1.377 -18.775 1.00 91.19 102 ARG A CA 1
ATOM 821 C C . ARG A 1 102 ? 27.372 -1.562 -19.271 1.00 91.19 102 ARG A C 1
ATOM 823 O O . ARG A 1 102 ? 27.191 -1.754 -20.477 1.00 91.19 102 ARG A O 1
ATOM 830 N N . PRO A 1 103 ? 26.365 -1.535 -18.381 1.00 94.25 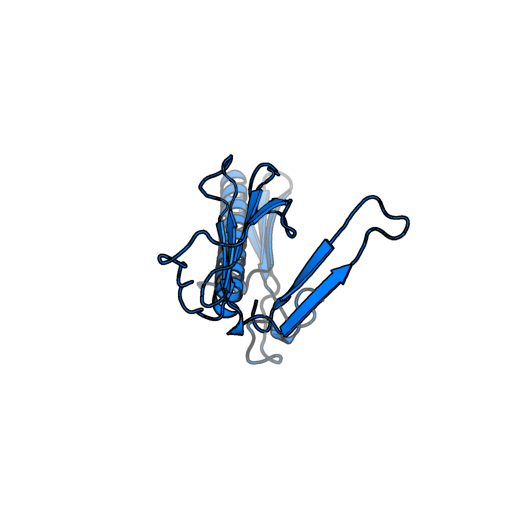103 PRO A N 1
ATOM 831 C CA . PRO A 1 103 ? 24.965 -1.591 -18.785 1.00 94.25 103 PRO A CA 1
ATOM 832 C C . PRO A 1 103 ? 24.576 -0.327 -19.561 1.00 94.25 103 PRO A C 1
ATOM 834 O O . PRO A 1 103 ? 25.194 0.726 -19.403 1.00 94.25 103 PRO A O 1
ATOM 837 N N . ALA A 1 104 ? 23.552 -0.435 -20.408 1.00 96.88 104 ALA A N 1
ATOM 838 C CA . ALA A 1 104 ? 22.922 0.741 -20.998 1.00 96.88 104 ALA A CA 1
ATOM 839 C C . ALA A 1 104 ? 22.117 1.460 -19.910 1.00 96.88 104 ALA A C 1
ATOM 841 O O . ALA A 1 104 ? 21.405 0.800 -19.150 1.00 96.88 104 ALA A O 1
ATOM 842 N N . VAL A 1 105 ? 22.248 2.785 -19.835 1.00 97.19 105 VAL A N 1
ATOM 843 C CA . VAL A 1 105 ? 21.675 3.597 -18.756 1.00 97.19 105 VAL A CA 1
ATOM 844 C C . VAL A 1 105 ? 20.872 4.754 -19.334 1.00 97.19 105 VAL A C 1
ATOM 846 O O . VAL A 1 105 ? 21.306 5.399 -20.288 1.00 97.19 105 VAL A O 1
ATOM 849 N N . LEU A 1 106 ? 19.721 5.025 -18.721 1.00 97.44 106 LEU A N 1
ATOM 850 C CA . LEU A 1 106 ? 18.965 6.259 -18.891 1.00 97.44 106 LEU A CA 1
ATOM 851 C C . LEU A 1 106 ? 18.891 6.989 -17.545 1.00 97.44 106 LEU A C 1
ATOM 853 O O . LEU A 1 106 ? 18.225 6.522 -16.620 1.00 97.44 106 LEU A O 1
ATOM 857 N N . ASP A 1 107 ? 19.594 8.116 -17.440 1.00 96.62 107 ASP A N 1
ATOM 858 C CA . ASP A 1 107 ? 19.666 8.940 -16.230 1.00 96.62 107 ASP A CA 1
ATOM 859 C C . ASP A 1 107 ? 18.534 9.978 -16.149 1.00 96.62 107 ASP A C 1
ATOM 861 O O . ASP A 1 107 ? 17.863 10.282 -17.135 1.00 96.62 107 ASP A O 1
ATOM 865 N N . ASN A 1 108 ? 18.365 10.570 -14.961 1.00 95.06 108 ASN A N 1
ATOM 866 C CA . ASN A 1 108 ? 17.414 11.651 -14.672 1.00 95.06 108 ASN A CA 1
ATOM 867 C C . ASN A 1 108 ? 15.948 11.291 -14.960 1.00 95.06 108 ASN A C 1
ATOM 869 O O . ASN A 1 108 ? 15.157 12.126 -15.403 1.00 95.06 108 ASN A O 1
ATOM 873 N N . VAL A 1 109 ? 15.570 10.048 -14.662 1.00 96.00 109 VAL A N 1
ATOM 874 C CA . VAL A 1 109 ? 14.198 9.556 -14.813 1.00 96.00 109 VAL A CA 1
ATOM 875 C C . VAL A 1 109 ? 13.473 9.504 -13.476 1.00 96.00 109 VAL A C 1
ATOM 877 O O . VAL A 1 109 ? 14.085 9.406 -12.414 1.00 96.00 109 VAL A O 1
ATOM 880 N N . PHE A 1 110 ? 12.146 9.551 -13.524 1.00 94.94 110 PHE A N 1
ATOM 881 C CA . PHE A 1 110 ? 11.288 9.419 -12.351 1.00 94.94 110 PHE A CA 1
ATOM 882 C C . PHE A 1 110 ? 10.338 8.243 -12.550 1.00 94.94 110 PHE A C 1
ATOM 884 O O . PHE A 1 110 ? 9.693 8.150 -13.593 1.00 94.94 110 PHE A O 1
ATOM 891 N N . ILE A 1 111 ? 10.216 7.387 -11.538 1.00 94.81 111 ILE A N 1
ATOM 892 C CA . ILE A 1 111 ? 9.295 6.249 -11.557 1.00 94.81 111 ILE A CA 1
ATOM 893 C C . ILE A 1 111 ? 7.870 6.662 -11.152 1.00 94.81 111 ILE A C 1
ATOM 895 O O . ILE A 1 111 ? 7.674 7.574 -10.340 1.00 94.81 111 ILE A O 1
ATOM 899 N N . ARG A 1 112 ? 6.870 6.002 -11.748 1.00 94.38 112 ARG A N 1
ATOM 900 C CA . ARG A 1 112 ? 5.458 6.044 -11.343 1.00 94.38 112 ARG A CA 1
ATOM 901 C C . ARG A 1 112 ? 4.902 4.608 -11.336 1.00 94.38 112 ARG A C 1
ATOM 903 O O . ARG A 1 112 ? 5.140 3.921 -12.328 1.00 94.38 112 ARG A O 1
ATOM 910 N N . PRO A 1 113 ? 4.156 4.175 -10.298 1.00 92.69 113 PRO A N 1
ATOM 911 C CA . PRO A 1 113 ? 3.770 4.925 -9.093 1.00 92.69 113 PRO A CA 1
ATOM 912 C C . PRO A 1 113 ? 4.971 5.330 -8.221 1.00 92.69 113 PRO A C 1
ATOM 914 O O . PRO A 1 113 ? 6.074 4.811 -8.376 1.00 92.69 113 PRO A O 1
ATOM 917 N N . ALA A 1 114 ? 4.784 6.352 -7.380 1.00 86.94 114 ALA A N 1
ATOM 918 C CA . ALA A 1 114 ? 5.862 6.867 -6.541 1.00 86.94 114 ALA A CA 1
ATOM 919 C C . ALA A 1 114 ? 6.204 5.858 -5.438 1.00 86.94 114 ALA A C 1
ATOM 921 O O . ALA A 1 114 ? 5.305 5.333 -4.786 1.00 86.94 114 ALA A O 1
ATOM 922 N N . MET A 1 115 ? 7.498 5.624 -5.218 1.00 86.50 115 MET A N 1
ATOM 923 C CA . MET A 1 115 ? 7.959 4.894 -4.037 1.00 86.50 115 MET A CA 1
ATOM 924 C C . MET A 1 115 ? 7.747 5.739 -2.777 1.00 86.50 115 MET A C 1
ATOM 926 O O . MET A 1 115 ? 7.669 6.969 -2.853 1.00 86.50 115 MET A O 1
ATOM 930 N N . GLU A 1 116 ? 7.675 5.082 -1.621 1.00 83.56 116 GLU A N 1
ATOM 931 C CA . GLU A 1 116 ? 7.516 5.759 -0.337 1.00 83.56 116 GLU A CA 1
ATOM 932 C C . GLU A 1 116 ? 8.650 6.775 -0.088 1.00 83.56 116 GLU A C 1
ATOM 934 O O . GLU A 1 116 ? 9.819 6.554 -0.422 1.00 83.56 116 GLU A O 1
ATOM 939 N N . GLY A 1 117 ? 8.289 7.923 0.488 1.00 83.75 117 GLY A N 1
ATOM 940 C CA . GLY A 1 117 ? 9.210 9.022 0.760 1.00 83.75 117 GLY A CA 1
ATOM 941 C C . GLY A 1 117 ? 9.231 10.110 -0.319 1.00 83.75 117 GLY A C 1
ATOM 942 O O . GLY A 1 117 ? 8.257 10.361 -1.029 1.00 83.75 117 GLY A O 1
ATOM 943 N N . LYS A 1 118 ? 10.344 10.850 -0.388 1.00 86.38 118 LYS A N 1
ATOM 944 C CA . LYS A 1 118 ? 10.467 12.022 -1.264 1.00 86.38 118 LYS A CA 1
ATOM 945 C C . LYS A 1 118 ? 10.713 11.583 -2.709 1.00 86.38 118 LYS A C 1
ATOM 947 O O . LYS A 1 118 ? 11.572 10.744 -2.976 1.00 86.38 118 LYS A O 1
ATOM 952 N N . ARG A 1 119 ? 10.011 12.209 -3.657 1.00 89.50 119 ARG A N 1
ATOM 953 C CA . ARG A 1 119 ? 10.250 12.010 -5.092 1.00 89.50 119 ARG A CA 1
ATOM 954 C C . ARG A 1 119 ? 11.642 12.529 -5.462 1.00 89.50 119 ARG A C 1
ATOM 956 O O . ARG A 1 119 ? 11.887 13.732 -5.392 1.00 89.50 119 ARG A O 1
ATOM 963 N N . VAL A 1 120 ? 12.524 11.627 -5.880 1.00 92.75 120 VAL A N 1
ATOM 964 C CA . VAL A 1 120 ? 13.900 11.921 -6.301 1.00 92.75 120 VAL A CA 1
ATOM 965 C C . VAL A 1 120 ? 14.150 11.380 -7.711 1.00 92.75 120 VAL A C 1
ATOM 967 O O . VAL A 1 120 ? 13.509 10.402 -8.099 1.00 92.75 120 VAL A O 1
ATOM 970 N N . PRO A 1 121 ? 15.032 12.012 -8.506 1.00 94.75 121 PRO A N 1
ATOM 971 C CA . PRO A 1 121 ? 15.459 11.442 -9.777 1.00 94.75 121 PRO A CA 1
ATOM 972 C C . PRO A 1 121 ? 16.262 10.156 -9.546 1.00 94.75 121 PRO A C 1
ATOM 974 O O . PRO A 1 121 ? 16.990 10.013 -8.557 1.00 94.75 121 PRO A O 1
ATOM 977 N N . GLY A 1 122 ? 16.143 9.227 -10.484 1.00 95.88 122 GLY A N 1
ATOM 978 C CA . GLY A 1 122 ? 16.921 8.000 -10.538 1.00 95.88 122 GLY A CA 1
ATOM 979 C C . GLY A 1 122 ? 17.423 7.713 -11.945 1.00 95.88 122 GLY A C 1
ATOM 980 O O . GLY A 1 122 ? 17.427 8.582 -12.821 1.00 95.88 122 GLY A O 1
ATOM 981 N N . LYS A 1 123 ? 17.850 6.472 -12.143 1.00 96.56 123 LYS A N 1
ATOM 982 C CA . LYS A 1 123 ? 18.334 5.941 -13.414 1.00 96.56 123 LYS A CA 1
ATOM 983 C C . LYS A 1 123 ? 17.756 4.558 -13.674 1.00 96.56 123 LYS A C 1
ATOM 985 O O . LYS A 1 123 ? 17.484 3.821 -12.727 1.00 96.56 123 LYS A O 1
ATOM 990 N N . VAL A 1 124 ? 17.579 4.221 -14.948 1.00 97.62 124 VAL A N 1
ATOM 991 C CA . VAL A 1 124 ? 17.180 2.882 -15.401 1.00 97.62 124 VAL A CA 1
ATOM 992 C C . VAL A 1 124 ? 18.356 2.222 -16.104 1.00 97.62 124 VAL A C 1
ATOM 994 O O . VAL A 1 124 ? 18.924 2.797 -17.029 1.00 97.62 124 VAL A O 1
ATOM 997 N N . GLU A 1 125 ? 18.703 1.014 -15.674 1.00 97.00 125 GLU A N 1
ATOM 998 C CA . GLU A 1 125 ? 19.793 0.206 -16.217 1.00 97.00 125 GLU A CA 1
ATOM 999 C C . GLU A 1 125 ? 19.244 -1.067 -16.864 1.00 97.00 125 GLU A C 1
ATOM 1001 O O . GLU A 1 125 ? 18.378 -1.736 -16.297 1.00 97.00 125 GLU A O 1
ATOM 1006 N N . ILE A 1 126 ? 19.749 -1.419 -18.047 1.00 97.62 126 ILE A N 1
ATOM 1007 C CA . ILE A 1 126 ? 19.396 -2.670 -18.729 1.00 97.62 126 ILE A CA 1
ATOM 1008 C C . ILE A 1 126 ? 20.391 -3.762 -18.335 1.00 97.62 126 ILE A C 1
ATOM 1010 O O . ILE A 1 126 ? 21.601 -3.609 -18.527 1.00 97.62 126 ILE A O 1
ATOM 1014 N N . HIS A 1 127 ? 19.872 -4.879 -17.828 1.00 97.69 127 HIS A N 1
ATOM 1015 C CA . HIS A 1 127 ? 20.630 -6.043 -17.380 1.00 97.69 127 HIS A CA 1
ATOM 1016 C C . HIS A 1 127 ? 20.320 -7.295 -18.230 1.00 97.69 127 HIS A C 1
ATOM 1018 O O . HIS A 1 127 ? 19.766 -7.187 -19.322 1.00 97.69 127 HIS A O 1
ATOM 10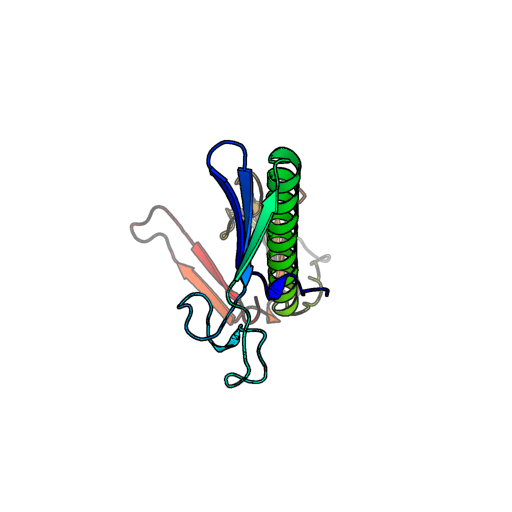24 N N . GLN A 1 128 ? 20.755 -8.486 -17.797 1.00 96.81 128 GLN A N 1
ATOM 1025 C CA . GLN A 1 128 ? 20.711 -9.692 -18.633 1.00 96.81 128 GLN A CA 1
ATOM 1026 C C . GLN A 1 128 ? 19.288 -10.229 -18.824 1.00 96.81 128 GLN A C 1
ATOM 1028 O O . GLN A 1 128 ? 18.926 -10.610 -19.934 1.00 96.81 128 GLN A O 1
ATOM 1033 N N . ASN A 1 129 ? 18.492 -10.263 -17.755 1.00 97.12 129 ASN A N 1
ATOM 1034 C CA . ASN A 1 129 ? 17.124 -10.794 -17.753 1.00 97.12 129 ASN A CA 1
ATOM 1035 C C . ASN A 1 129 ? 16.064 -9.737 -17.399 1.00 97.12 129 ASN A C 1
ATOM 1037 O O . ASN A 1 129 ? 14.913 -10.094 -17.158 1.00 97.12 129 ASN A O 1
ATOM 1041 N N . GLY A 1 130 ? 16.423 -8.453 -17.364 1.00 97.50 130 GLY A N 1
ATOM 1042 C CA . GLY A 1 130 ? 15.490 -7.389 -17.016 1.00 97.50 130 GLY A CA 1
ATOM 1043 C C . GLY A 1 130 ? 16.124 -6.007 -16.971 1.00 97.50 130 GLY A C 1
ATOM 1044 O O . GLY A 1 130 ? 17.232 -5.790 -17.465 1.00 97.50 130 GLY A O 1
ATOM 1045 N N . ILE A 1 131 ? 15.422 -5.079 -16.335 1.00 97.69 131 ILE A N 1
ATOM 1046 C CA . ILE A 1 131 ? 15.877 -3.716 -16.071 1.00 97.69 131 ILE A CA 1
ATOM 1047 C C . ILE A 1 131 ? 15.846 -3.415 -14.572 1.00 97.69 131 ILE A C 1
ATOM 1049 O O . ILE A 1 131 ? 15.098 -4.036 -13.819 1.00 97.69 131 ILE A O 1
ATOM 1053 N N . ARG A 1 132 ? 16.633 -2.428 -14.147 1.00 97.00 132 ARG A N 1
ATOM 1054 C CA . ARG A 1 132 ? 16.637 -1.914 -12.776 1.00 97.00 132 ARG A CA 1
ATOM 1055 C C . ARG A 1 132 ? 16.447 -0.413 -12.766 1.00 97.00 132 ARG A C 1
ATOM 1057 O O . ARG A 1 132 ? 17.248 0.302 -13.358 1.00 97.00 132 ARG A O 1
ATOM 1064 N N . TYR A 1 133 ? 15.450 0.063 -12.034 1.00 96.75 133 TYR A N 1
ATOM 1065 C CA . TYR A 1 133 ? 15.400 1.446 -11.579 1.00 96.75 133 TYR A CA 1
ATOM 1066 C C . TYR A 1 133 ? 16.120 1.568 -10.234 1.00 96.75 133 TYR A C 1
ATOM 1068 O O . TYR A 1 133 ? 15.890 0.763 -9.331 1.00 96.75 133 TYR A O 1
ATOM 1076 N N . GLN A 1 134 ? 16.969 2.583 -10.085 1.00 95.31 134 GLN A N 1
ATOM 1077 C CA . GLN A 1 134 ? 17.578 2.930 -8.801 1.00 95.31 134 GLN A CA 1
ATOM 1078 C C . GLN A 1 134 ? 17.842 4.432 -8.682 1.00 95.31 134 GLN A C 1
ATOM 1080 O O . GLN A 1 134 ? 18.204 5.079 -9.668 1.00 95.31 134 GLN A O 1
ATOM 1085 N N . SER A 1 135 ? 17.702 4.997 -7.480 1.00 93.00 135 SER A N 1
ATOM 1086 C CA . SER A 1 135 ? 18.082 6.392 -7.219 1.00 93.00 135 SER A CA 1
ATOM 1087 C C . SER A 1 135 ? 19.424 6.491 -6.483 1.00 93.00 135 SER A C 1
ATOM 1089 O O . SER A 1 135 ? 19.583 5.889 -5.424 1.00 93.00 135 SER A O 1
ATOM 1091 N N . PRO A 1 136 ? 20.388 7.304 -6.961 1.00 89.88 136 PRO A N 1
ATOM 1092 C CA . PRO A 1 136 ? 21.618 7.561 -6.210 1.00 89.88 136 PRO A CA 1
ATOM 1093 C C . PRO A 1 136 ? 21.379 8.410 -4.949 1.00 89.88 136 PRO A C 1
ATOM 1095 O O . PRO A 1 136 ? 22.220 8.433 -4.058 1.00 89.88 136 PRO A O 1
ATOM 1098 N N . LEU A 1 137 ? 20.241 9.111 -4.871 1.00 88.69 137 LEU A N 1
ATOM 1099 C CA . LEU A 1 137 ? 19.864 9.963 -3.738 1.00 88.69 137 LEU A CA 1
ATOM 1100 C C . LEU A 1 137 ? 19.079 9.201 -2.661 1.00 88.69 137 LEU A C 1
ATOM 1102 O O . LEU A 1 137 ? 18.871 9.722 -1.568 1.00 88.69 137 LEU A O 1
ATOM 1106 N N . SER A 1 138 ? 18.624 7.985 -2.966 1.00 85.94 138 SER A N 1
ATOM 1107 C CA . SER A 1 138 ? 17.903 7.121 -2.039 1.00 85.94 138 SER A CA 1
ATOM 1108 C C . SER A 1 138 ? 18.256 5.667 -2.328 1.00 85.94 138 SER A C 1
ATOM 1110 O O . SER A 1 138 ? 17.716 5.048 -3.241 1.00 85.94 138 SER A O 1
ATOM 1112 N N . THR A 1 139 ? 19.164 5.114 -1.525 1.00 80.94 139 THR A N 1
ATOM 1113 C CA . THR A 1 139 ? 19.659 3.735 -1.670 1.00 80.94 139 THR A CA 1
ATOM 1114 C C . THR A 1 139 ? 18.580 2.673 -1.454 1.00 80.94 139 THR A C 1
ATOM 1116 O O . THR A 1 139 ? 18.759 1.535 -1.877 1.00 80.94 139 THR A O 1
ATOM 1119 N N . THR A 1 140 ? 17.459 3.033 -0.824 1.00 84.88 140 THR A N 1
ATOM 1120 C CA . THR A 1 140 ? 16.295 2.159 -0.633 1.00 84.88 140 THR A CA 1
ATOM 1121 C C . THR A 1 140 ? 15.363 2.134 -1.846 1.00 84.88 140 THR A C 1
ATOM 1123 O O . THR A 1 140 ? 14.599 1.185 -1.997 1.00 84.88 140 THR A O 1
ATOM 1126 N N . GLN A 1 141 ? 15.423 3.134 -2.736 1.00 89.69 141 GLN A N 1
ATOM 1127 C CA . GLN A 1 141 ? 14.617 3.168 -3.956 1.00 89.69 141 GLN A CA 1
ATOM 1128 C C . GLN A 1 141 ? 15.282 2.345 -5.054 1.00 89.69 141 GLN A C 1
ATOM 1130 O O . GLN A 1 141 ? 16.061 2.864 -5.858 1.00 89.69 141 GLN A O 1
ATOM 1135 N N . ARG A 1 142 ? 14.950 1.055 -5.079 1.00 92.06 142 ARG A N 1
ATOM 1136 C CA . ARG A 1 142 ? 15.376 0.105 -6.103 1.00 92.06 142 ARG A CA 1
ATOM 1137 C C . ARG A 1 142 ? 14.200 -0.760 -6.539 1.00 92.06 142 ARG A C 1
ATOM 1139 O O . ARG A 1 142 ?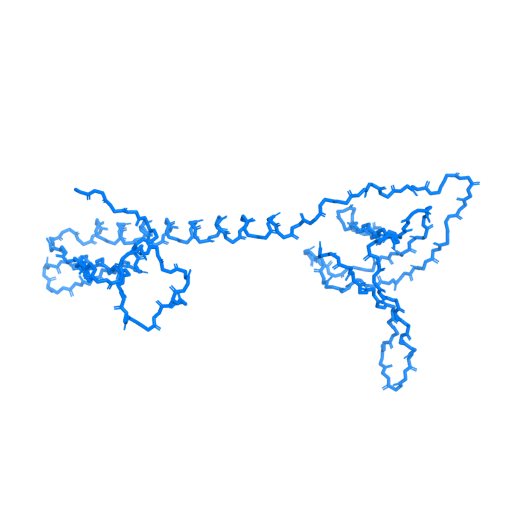 13.528 -1.341 -5.694 1.00 92.06 142 ARG A O 1
ATOM 1146 N N . VAL A 1 143 ? 13.979 -0.851 -7.847 1.00 94.94 143 VAL A N 1
ATOM 1147 C CA . VAL A 1 143 ? 12.912 -1.659 -8.455 1.00 94.94 143 VAL A CA 1
ATOM 1148 C C . VAL A 1 143 ? 13.518 -2.466 -9.596 1.00 94.94 143 VAL A C 1
ATOM 1150 O O . VAL A 1 143 ? 14.060 -1.895 -10.543 1.00 94.94 143 VAL A O 1
ATOM 1153 N N . ASP A 1 144 ? 13.417 -3.787 -9.498 1.00 96.19 144 ASP A N 1
ATOM 1154 C CA . ASP A 1 144 ? 13.900 -4.728 -10.505 1.00 96.19 144 ASP A CA 1
ATOM 1155 C C . ASP A 1 144 ? 12.686 -5.239 -11.301 1.00 96.19 144 ASP A C 1
ATOM 1157 O O . ASP A 1 144 ? 11.686 -5.627 -10.707 1.00 96.19 144 ASP A O 1
ATOM 1161 N N . ILE A 1 145 ? 12.752 -5.218 -12.636 1.00 96.81 145 ILE A N 1
ATOM 1162 C CA . ILE A 1 145 ? 11.675 -5.701 -13.516 1.00 96.81 145 ILE A CA 1
ATOM 1163 C C . ILE A 1 145 ? 12.263 -6.700 -14.503 1.00 96.81 145 ILE A C 1
ATOM 1165 O O . ILE A 1 145 ? 13.102 -6.343 -15.333 1.00 96.81 145 ILE A O 1
ATOM 1169 N N . LEU A 1 146 ? 11.805 -7.948 -14.442 1.00 97.50 146 LEU A N 1
ATOM 1170 C CA . LEU A 1 146 ? 12.242 -8.996 -15.360 1.00 97.50 146 LEU A CA 1
ATOM 1171 C C . LEU A 1 146 ? 11.558 -8.877 -16.721 1.00 97.50 146 LEU A C 1
ATOM 1173 O O . LEU A 1 146 ? 10.361 -8.609 -16.802 1.00 97.50 146 LEU A O 1
ATOM 1177 N N . PHE A 1 147 ? 12.283 -9.184 -17.800 1.00 97.44 147 PHE A N 1
ATOM 1178 C CA . PHE A 1 147 ? 11.705 -9.236 -19.148 1.00 97.44 147 PHE A CA 1
ATOM 1179 C C . PHE A 1 147 ? 10.584 -10.273 -19.262 1.00 97.44 147 PHE A C 1
ATOM 1181 O O . PHE A 1 147 ? 9.622 -10.055 -19.993 1.00 97.44 147 PHE A O 1
ATOM 1188 N N . SER A 1 148 ? 10.680 -11.379 -18.518 1.00 96.56 148 SER A N 1
ATOM 1189 C CA . SER A 1 148 ? 9.644 -12.414 -18.460 1.00 96.56 148 SER A CA 1
ATOM 1190 C C . SER A 1 148 ? 8.305 -11.881 -17.943 1.00 96.56 148 SER A C 1
ATOM 1192 O O . SER A 1 148 ? 7.266 -12.340 -18.426 1.00 96.56 148 SER A O 1
ATOM 1194 N N . ASN A 1 149 ? 8.328 -10.894 -17.040 1.00 96.56 149 ASN A N 1
ATOM 1195 C CA . ASN A 1 149 ? 7.135 -10.276 -16.463 1.00 96.56 149 ASN A CA 1
ATOM 1196 C C . ASN A 1 149 ? 6.626 -9.056 -17.257 1.00 96.56 149 ASN A C 1
ATOM 1198 O O . ASN A 1 149 ? 5.579 -8.504 -16.942 1.00 96.56 149 ASN A O 1
ATOM 1202 N N . VAL A 1 150 ? 7.309 -8.616 -18.319 1.00 97.38 150 VAL A N 1
ATOM 1203 C CA . VAL A 1 150 ? 6.789 -7.531 -19.167 1.00 97.38 150 VAL A CA 1
ATOM 1204 C C . VAL A 1 150 ? 5.751 -8.095 -20.136 1.00 97.38 150 VAL A C 1
ATOM 1206 O O . VAL A 1 150 ? 6.057 -8.934 -20.984 1.00 97.38 150 VAL A O 1
ATOM 1209 N N . ARG A 1 151 ? 4.507 -7.621 -20.034 1.00 97.25 151 ARG A N 1
ATOM 1210 C CA . ARG A 1 151 ? 3.440 -7.924 -20.995 1.00 97.25 151 ARG A CA 1
ATOM 1211 C C . ARG A 1 151 ? 3.507 -6.989 -22.196 1.00 97.25 151 ARG A C 1
ATOM 1213 O O . ARG A 1 151 ? 3.490 -7.449 -23.336 1.00 97.25 151 ARG A O 1
ATOM 1220 N N . HIS A 1 152 ? 3.596 -5.685 -21.937 1.00 97.88 152 HIS A N 1
ATOM 1221 C CA . HIS A 1 152 ? 3.683 -4.652 -22.968 1.00 97.88 152 HIS A CA 1
ATOM 1222 C C . HIS A 1 152 ? 4.677 -3.558 -22.567 1.00 97.88 152 HIS A C 1
ATOM 1224 O O . HIS A 1 152 ? 4.806 -3.220 -21.391 1.00 97.88 152 HIS A O 1
ATOM 1230 N N . LEU A 1 153 ? 5.355 -2.988 -23.563 1.00 97.50 153 LEU A N 1
ATOM 1231 C CA . LEU A 1 153 ? 6.272 -1.863 -23.416 1.00 97.50 153 LEU A CA 1
ATOM 1232 C C . LEU A 1 153 ? 5.839 -0.764 -24.385 1.00 97.50 153 LEU A C 1
ATOM 1234 O O . LEU A 1 153 ? 5.831 -0.981 -25.596 1.00 97.50 153 LEU A O 1
ATOM 1238 N N . PHE A 1 154 ? 5.494 0.407 -23.859 1.00 97.50 154 PHE A N 1
ATOM 1239 C CA . PHE A 1 154 ? 5.066 1.553 -24.656 1.00 97.50 154 PHE A CA 1
ATOM 1240 C C . PHE A 1 154 ? 6.055 2.700 -24.514 1.00 97.50 154 PHE A C 1
ATOM 1242 O O . PHE A 1 154 ? 6.519 3.007 -23.416 1.00 97.50 154 PHE A O 1
ATOM 1249 N N . PHE A 1 155 ? 6.335 3.365 -25.628 1.00 97.06 155 PHE A N 1
ATOM 1250 C CA . PHE A 1 155 ? 7.039 4.635 -25.645 1.00 97.06 155 PHE A CA 1
ATOM 1251 C C . PHE A 1 155 ? 6.068 5.716 -26.108 1.00 97.06 155 PHE A C 1
ATOM 1253 O O . PHE A 1 155 ? 5.591 5.679 -27.242 1.00 97.06 155 PHE A O 1
ATOM 1260 N N . GLN A 1 156 ? 5.777 6.663 -25.224 1.00 95.25 156 GLN A N 1
ATOM 1261 C CA . GLN A 1 156 ? 4.993 7.847 -25.540 1.00 95.25 156 GLN A CA 1
ATOM 1262 C C . GLN A 1 156 ? 5.960 9.021 -25.717 1.00 95.25 156 GLN A C 1
ATOM 1264 O O . GLN A 1 156 ? 6.543 9.489 -24.728 1.00 95.25 156 GLN A O 1
ATOM 1269 N N . PRO A 1 157 ? 6.175 9.482 -26.961 1.00 95.25 157 PRO A N 1
ATOM 1270 C CA . PRO A 1 157 ? 6.979 10.666 -27.205 1.00 95.25 157 PRO A CA 1
ATOM 1271 C C . PRO A 1 157 ? 6.285 11.913 -26.647 1.00 95.25 157 PRO A C 1
ATOM 1273 O O . PRO A 1 157 ? 5.075 11.936 -26.432 1.00 95.25 157 PRO A O 1
ATOM 1276 N N . CYS A 1 158 ? 7.061 12.978 -26.470 1.00 93.69 158 CYS A N 1
ATOM 1277 C CA . CYS A 1 158 ? 6.546 14.294 -26.110 1.00 93.69 158 CYS A CA 1
ATOM 1278 C C . CYS A 1 158 ? 5.682 14.846 -27.264 1.00 93.69 158 CYS A C 1
ATOM 1280 O O . CYS A 1 158 ? 6.206 15.377 -28.243 1.00 93.69 158 CYS A O 1
ATOM 1282 N N . GLN A 1 159 ? 4.359 14.675 -27.185 1.00 87.19 159 GLN A N 1
ATOM 1283 C CA . GLN A 1 159 ? 3.396 15.156 -28.180 1.00 87.19 159 GLN A CA 1
ATOM 1284 C C . GLN A 1 159 ? 2.478 16.195 -27.546 1.00 87.19 159 GLN A C 1
ATOM 1286 O O . GLN A 1 159 ? 1.394 15.872 -27.085 1.00 87.19 159 GLN A O 1
ATOM 1291 N N . HIS A 1 160 ? 2.916 17.456 -27.542 1.00 85.00 160 HIS A N 1
ATOM 1292 C CA . HIS A 1 160 ? 2.144 18.577 -26.976 1.00 85.00 160 HIS A CA 1
ATOM 1293 C C . HIS A 1 160 ? 1.877 18.425 -25.462 1.00 85.00 160 HIS A C 1
ATOM 1295 O O . HIS A 1 160 ? 1.012 19.089 -24.897 1.00 85.00 160 HIS A O 1
ATOM 1301 N N . GLU A 1 161 ? 2.674 17.588 -24.794 1.00 84.56 161 GLU A N 1
ATOM 1302 C CA . GLU A 1 161 ? 2.662 17.338 -23.356 1.00 84.56 161 GLU A CA 1
ATOM 1303 C C . GLU A 1 161 ? 4.042 17.665 -22.771 1.00 84.56 161 GLU A C 1
ATOM 1305 O O . GLU A 1 161 ? 5.050 17.571 -23.458 1.00 84.56 161 GLU A O 1
ATOM 1310 N N . LEU A 1 162 ? 4.131 18.013 -21.486 1.00 89.88 162 LEU A N 1
ATOM 1311 C CA . LEU A 1 162 ? 5.412 18.324 -20.823 1.00 89.88 162 LEU A CA 1
ATOM 1312 C C . LEU A 1 162 ? 6.141 17.072 -20.299 1.00 89.88 162 LEU A C 1
ATOM 1314 O O . LEU A 1 162 ? 6.906 17.149 -19.335 1.00 89.88 162 LEU A O 1
ATOM 1318 N N . ILE A 1 163 ? 5.868 15.900 -20.876 1.00 92.06 163 ILE A N 1
ATOM 1319 C CA . ILE A 1 163 ? 6.401 14.619 -20.410 1.00 92.06 163 ILE A CA 1
ATOM 1320 C C . ILE A 1 163 ? 6.717 13.682 -21.580 1.00 92.06 163 ILE A C 1
ATOM 1322 O O . ILE A 1 163 ? 6.054 13.690 -22.611 1.00 92.06 163 ILE A O 1
ATOM 1326 N N . VAL A 1 164 ? 7.747 12.861 -21.390 1.00 95.56 164 VAL A N 1
ATOM 1327 C CA . VAL A 1 164 ? 8.076 11.697 -22.219 1.00 95.56 164 VAL A CA 1
ATOM 1328 C C . VAL A 1 164 ? 8.016 10.463 -21.324 1.00 95.56 164 VAL A C 1
ATOM 1330 O O . VAL A 1 164 ? 8.497 10.509 -20.188 1.00 95.56 164 VAL A O 1
ATOM 1333 N N . ILE A 1 165 ? 7.381 9.383 -21.787 1.00 95.88 165 ILE A N 1
ATOM 1334 C CA . ILE A 1 165 ? 7.078 8.219 -20.942 1.00 95.88 165 ILE A CA 1
ATOM 1335 C C . ILE A 1 165 ? 7.557 6.934 -21.614 1.00 95.88 165 ILE A C 1
ATOM 1337 O O . ILE A 1 165 ? 7.264 6.672 -22.778 1.00 95.88 165 ILE A O 1
ATOM 1341 N N . ILE A 1 166 ? 8.246 6.100 -20.837 1.00 97.56 166 ILE A N 1
ATOM 1342 C CA . ILE A 1 166 ? 8.390 4.668 -21.102 1.00 97.56 166 ILE A CA 1
ATOM 1343 C C . ILE A 1 166 ? 7.475 3.963 -20.102 1.00 97.56 166 ILE A C 1
ATOM 1345 O O . ILE A 1 166 ? 7.691 4.068 -18.895 1.00 97.56 166 ILE A O 1
ATOM 1349 N N . HIS A 1 167 ? 6.428 3.301 -20.590 1.00 97.75 167 HIS A N 1
ATOM 1350 C CA . HIS A 1 167 ? 5.455 2.598 -19.758 1.00 97.75 167 HIS A CA 1
ATOM 1351 C C . HIS A 1 167 ? 5.639 1.089 -19.889 1.00 97.75 167 HIS A C 1
ATOM 1353 O O . HIS A 1 167 ? 5.665 0.557 -20.999 1.00 97.75 167 HIS A O 1
ATOM 1359 N N . ILE A 1 168 ? 5.731 0.406 -18.750 1.00 97.88 168 ILE A N 1
ATOM 1360 C CA . ILE A 1 168 ? 5.902 -1.043 -18.671 1.00 97.88 168 ILE A CA 1
ATOM 1361 C C . ILE A 1 168 ? 4.653 -1.616 -18.026 1.00 97.88 168 ILE A C 1
ATOM 1363 O O . ILE A 1 168 ? 4.384 -1.365 -16.855 1.00 97.88 168 ILE A O 1
ATOM 1367 N N . HIS A 1 169 ? 3.896 -2.377 -18.803 1.00 97.44 169 HIS A N 1
ATOM 1368 C CA . HIS A 1 169 ? 2.743 -3.102 -18.302 1.00 97.44 169 HIS A CA 1
ATOM 1369 C C . HIS A 1 169 ? 3.177 -4.522 -17.940 1.00 97.44 169 HIS A C 1
ATOM 1371 O O . HIS A 1 169 ? 3.666 -5.252 -18.810 1.00 97.44 169 HIS A O 1
ATOM 1377 N N . LEU A 1 170 ? 3.033 -4.889 -16.667 1.00 95.88 170 LEU A N 1
ATOM 1378 C CA . LEU A 1 170 ? 3.446 -6.190 -16.144 1.00 95.88 170 LEU A CA 1
ATOM 1379 C C . LEU A 1 170 ? 2.380 -7.263 -16.407 1.00 95.88 170 LEU A C 1
ATOM 1381 O O . LEU A 1 170 ? 1.211 -6.941 -16.624 1.00 95.88 170 LEU A O 1
ATOM 1385 N N . LYS A 1 171 ? 2.791 -8.533 -16.458 1.00 93.00 171 LYS A N 1
ATOM 1386 C CA . LYS A 1 171 ? 1.860 -9.671 -16.491 1.00 93.00 171 LYS A CA 1
ATOM 1387 C C . LYS A 1 171 ? 1.284 -9.898 -15.102 1.00 93.00 171 LYS A C 1
ATOM 1389 O O . LYS A 1 171 ? 0.067 -9.954 -14.968 1.00 93.00 171 LYS A O 1
ATOM 1394 N N . ASP A 1 172 ? 2.183 -9.943 -14.130 1.00 89.56 172 ASP A N 1
ATOM 1395 C CA . ASP A 1 172 ? 1.908 -10.176 -12.724 1.00 89.56 172 ASP A CA 1
ATOM 1396 C C . ASP A 1 172 ? 2.318 -8.928 -11.913 1.00 89.56 172 ASP A C 1
ATOM 1398 O O . ASP A 1 172 ? 3.360 -8.326 -12.234 1.00 89.56 172 ASP A O 1
ATOM 1402 N N . PRO A 1 173 ? 1.488 -8.495 -10.944 1.00 82.62 173 PRO A N 1
ATOM 1403 C CA . PRO A 1 173 ? 1.730 -7.306 -10.126 1.00 82.62 173 PRO A CA 1
ATOM 1404 C C . PRO A 1 173 ? 2.928 -7.441 -9.174 1.00 82.62 173 PRO A C 1
ATOM 1406 O O . PRO A 1 173 ? 3.295 -8.576 -8.793 1.00 82.62 173 PRO A O 1
#

Solvent-accessible surface area (backbone atoms only — not comparable to full-atom values): 10687 Å² total; per-residue (Å²): 136,91,77,62,64,89,49,48,67,49,51,45,65,50,76,60,90,76,37,20,35,38,37,40,31,33,57,49,91,89,68,89,73,77,61,81,90,72,53,96,62,94,58,89,85,62,91,70,67,56,65,50,76,46,78,41,69,62,46,66,64,35,48,52,50,26,49,51,53,49,49,54,43,52,52,51,52,50,52,51,48,56,49,54,58,56,69,60,49,64,91,71,84,80,81,45,74,58,79,92,53,86,60,57,72,46,71,81,39,72,76,79,80,74,68,91,77,80,93,62,61,20,31,40,34,50,39,73,50,26,36,35,41,38,22,92,88,37,88,82,51,62,49,77,45,47,54,88,42,51,67,44,80,45,77,46,72,63,73,99,50,102,54,70,45,80,46,78,41,58,71,63,105

pLDDT: mean 88.83, std 11.28, range [50.88, 97.88]